Protein AF-A0A2G9TNY2-F1 (afdb_monomer)

InterPro domains:
  IPR002076 ELO family [PF01151] (26-136)
  IPR002076 ELO family [PTHR11157] (10-136)

Solvent-accessible surface area (backbone atoms only — not comparable to full-atom values): 7744 Å² total; per-residue (Å²): 113,71,74,57,46,68,73,74,48,85,58,47,57,68,61,51,50,53,51,53,59,63,39,49,68,51,50,55,53,48,53,55,50,48,54,54,50,52,54,50,51,52,59,68,43,67,88,48,82,63,49,89,54,62,67,65,51,52,52,50,51,49,52,52,50,51,52,51,50,50,41,44,66,57,34,48,60,47,43,48,52,45,36,68,76,62,34,65,72,43,64,79,75,40,98,37,63,46,52,66,33,55,67,25,23,45,41,52,51,51,55,63,57,44,56,64,62,53,57,51,54,59,52,55,38,53,54,40,67,48,85,81,60,96,88,115

Radius of gyration: 18.75 Å; Cα contacts (8 Å, |Δi|>4): 83; chains: 1; bounding box: 39×30×54 Å

Foldseek 3Di:
DLVVCCLVHFDALVSLVVVVVVCPVVVVVLVVVLVVLLVVLLVVCPPPAADPCVVVLVVLVVVVVVLVVVLCVQLVVQVVVCCVPVNPVDVPPDPGCCCGPRRNVSSVSVVVVVVSVVSVSVVSCSSRVHDDDPVD

Secondary structure (DSSP, 8-state):
-HHHHHHHS---HHHHHHHHHHHHHHHHHHHHHHHHHHHHHHHHTTTSPPP--HHHHHHHHHHHHHHHHHHHHHHHHHHHHHHHHH-HHHHHHS--HHHHSHHHHHHHHHHHHTHHHHHHHHHHHHHTT----TT-

Organism: Teladorsagia circumcincta (NCBI:txid45464)

pLDDT: mean 75.82, std 10.5, range [45.69, 89.5]

Structure (mmCIF, N/CA/C/O backbone):
data_AF-A0A2G9TNY2-F1
#
_entry.id   AF-A0A2G9TNY2-F1
#
loop_
_atom_site.group_PDB
_atom_site.id
_atom_site.type_symbol
_atom_site.label_atom_id
_atom_site.label_alt_id
_atom_site.label_comp_id
_atom_site.label_asym_id
_atom_site.label_entity_id
_atom_site.label_seq_id
_atom_site.pdbx_PDB_ins_code
_atom_site.Cartn_x
_atom_site.Cartn_y
_atom_site.Cartn_z
_atom_site.occupancy
_atom_site.B_iso_or_equiv
_atom_site.auth_seq_id
_atom_site.auth_comp_id
_atom_site.auth_asym_id
_atom_site.auth_atom_id
_atom_site.pdbx_PDB_model_num
ATOM 1 N N . MET A 1 1 ? 16.230 -13.966 4.803 1.00 45.69 1 MET A N 1
ATOM 2 C CA . MET A 1 1 ? 17.459 -13.230 4.443 1.00 45.69 1 MET A CA 1
ATOM 3 C C . MET A 1 1 ? 17.393 -12.807 2.978 1.00 45.69 1 MET A C 1
ATOM 5 O O . MET A 1 1 ? 17.559 -11.625 2.732 1.00 45.69 1 MET A O 1
ATOM 9 N N . GLU A 1 2 ? 16.967 -13.691 2.061 1.00 56.00 2 GLU A N 1
ATOM 10 C CA . GLU A 1 2 ? 16.649 -13.350 0.652 1.00 56.00 2 GLU A CA 1
ATOM 11 C C . GLU A 1 2 ? 15.658 -12.185 0.470 1.00 56.00 2 GLU A C 1
ATOM 13 O O . GLU A 1 2 ? 15.863 -11.327 -0.379 1.00 56.00 2 GLU A O 1
ATOM 18 N N . SER A 1 3 ? 14.607 -12.089 1.293 1.00 53.97 3 SER A N 1
ATOM 19 C CA . SER A 1 3 ? 13.589 -11.032 1.156 1.00 53.97 3 SER A CA 1
ATOM 20 C C . SER A 1 3 ? 14.107 -9.606 1.391 1.00 53.97 3 SER A C 1
ATOM 22 O O . SER A 1 3 ? 13.543 -8.660 0.850 1.00 53.97 3 SER A O 1
ATOM 24 N N . LEU A 1 4 ? 15.172 -9.433 2.184 1.00 55.72 4 LEU A N 1
ATOM 25 C CA . LEU A 1 4 ? 15.794 -8.124 2.415 1.00 55.72 4 LEU A CA 1
ATOM 26 C C . LEU A 1 4 ? 16.799 -7.771 1.312 1.00 55.72 4 LEU A C 1
ATOM 28 O O . LEU A 1 4 ? 16.940 -6.600 0.980 1.00 55.72 4 LEU A O 1
ATOM 32 N N . GLU A 1 5 ? 17.447 -8.765 0.702 1.00 58.47 5 GLU A N 1
ATOM 33 C CA . GLU A 1 5 ? 18.310 -8.545 -0.465 1.00 58.47 5 GLU A CA 1
ATOM 34 C C . GLU A 1 5 ? 17.507 -8.141 -1.703 1.00 58.47 5 GLU A C 1
ATOM 36 O O . GLU A 1 5 ? 17.974 -7.324 -2.485 1.00 58.47 5 GLU A O 1
ATOM 41 N N . ILE A 1 6 ? 16.270 -8.619 -1.851 1.00 60.12 6 ILE A N 1
ATOM 42 C CA . ILE A 1 6 ? 15.362 -8.172 -2.922 1.00 60.12 6 ILE A CA 1
ATOM 43 C C . ILE A 1 6 ? 14.957 -6.698 -2.743 1.00 60.12 6 ILE A C 1
ATOM 45 O O . ILE A 1 6 ? 14.708 -5.998 -3.722 1.00 60.12 6 ILE A O 1
ATOM 49 N N . LEU A 1 7 ? 14.902 -6.215 -1.497 1.00 60.75 7 LEU A N 1
ATOM 50 C CA . LEU A 1 7 ? 14.531 -4.834 -1.178 1.00 60.75 7 LEU A CA 1
ATOM 51 C C . LEU A 1 7 ? 15.706 -3.849 -1.247 1.00 60.75 7 LEU A C 1
ATOM 53 O O . LEU A 1 7 ? 15.482 -2.670 -1.470 1.00 60.75 7 LEU A O 1
ATOM 57 N N . PHE A 1 8 ? 16.949 -4.288 -1.050 1.00 61.66 8 PHE A N 1
ATOM 58 C CA . PHE A 1 8 ? 18.109 -3.382 -1.015 1.00 61.66 8 PHE A CA 1
ATOM 59 C C . PHE A 1 8 ? 19.205 -3.715 -2.043 1.00 61.66 8 PHE A C 1
ATOM 61 O O . PHE A 1 8 ? 20.203 -3.000 -2.116 1.00 61.66 8 PHE A O 1
ATOM 68 N N . GLY A 1 9 ? 19.042 -4.788 -2.818 1.00 63.69 9 GLY A N 1
ATOM 69 C CA . GLY A 1 9 ? 19.975 -5.240 -3.852 1.00 63.69 9 GLY A CA 1
ATOM 70 C C . GLY A 1 9 ? 19.624 -4.750 -5.258 1.00 63.69 9 GLY A C 1
ATOM 71 O O . GLY A 1 9 ? 18.700 -3.963 -5.458 1.00 63.69 9 GLY A O 1
ATOM 72 N N . GLU A 1 10 ? 20.378 -5.217 -6.259 1.00 65.62 10 GLU A N 1
ATOM 73 C CA . GLU A 1 10 ? 20.058 -4.923 -7.659 1.00 65.62 10 GLU A CA 1
ATOM 74 C C . GLU A 1 10 ? 18.742 -5.592 -8.069 1.00 65.62 10 GLU A C 1
ATOM 76 O O . GLU A 1 10 ? 18.560 -6.799 -7.893 1.00 65.62 10 GLU A O 1
ATOM 81 N N . PHE A 1 11 ? 17.832 -4.799 -8.636 1.00 67.62 11 PHE A N 1
ATOM 82 C CA . PHE A 1 11 ? 16.543 -5.289 -9.103 1.00 67.62 11 PHE A CA 1
ATOM 83 C C . PHE A 1 11 ? 16.709 -6.243 -10.292 1.00 67.62 11 PHE A C 1
ATOM 85 O O . PHE A 1 11 ? 17.301 -5.886 -11.313 1.00 67.62 11 PHE A O 1
ATOM 92 N N . ASP A 1 12 ? 16.130 -7.435 -10.155 1.00 74.38 12 ASP A N 1
ATOM 93 C CA . ASP A 1 12 ? 16.017 -8.454 -11.195 1.00 74.38 12 ASP A CA 1
ATOM 94 C C . ASP A 1 12 ? 14.541 -8.850 -11.327 1.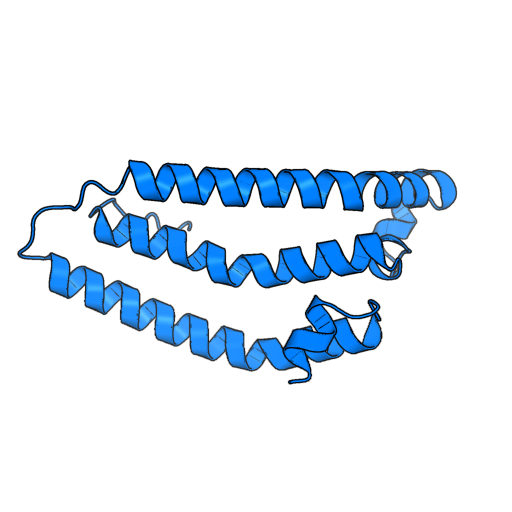00 74.38 12 ASP A C 1
ATOM 96 O O . ASP A 1 12 ? 13.893 -9.229 -10.345 1.00 74.38 12 ASP A O 1
ATOM 100 N N . TYR A 1 13 ? 14.011 -8.745 -12.546 1.00 70.81 13 TYR A N 1
ATOM 101 C CA . TYR A 1 13 ? 12.610 -9.014 -12.850 1.00 70.81 13 TYR A CA 1
ATOM 102 C C . TYR A 1 13 ? 12.199 -10.461 -12.543 1.00 70.81 13 TYR A C 1
ATOM 104 O O . TYR A 1 13 ? 11.119 -10.675 -11.990 1.00 70.81 13 TYR A O 1
ATOM 112 N N . GLU A 1 14 ? 13.042 -11.452 -12.852 1.00 73.06 14 GLU A N 1
ATOM 113 C CA . GLU A 1 14 ? 12.698 -12.864 -12.627 1.00 73.06 14 GLU A CA 1
ATOM 114 C C . GLU A 1 14 ? 12.643 -13.170 -11.128 1.00 73.06 14 GLU A C 1
ATOM 116 O O . GLU A 1 14 ? 11.678 -13.764 -10.644 1.00 73.06 14 GLU A O 1
ATOM 121 N N . ARG A 1 15 ? 13.599 -12.642 -10.354 1.00 73.12 15 ARG A N 1
ATOM 122 C CA . ARG A 1 15 ? 13.590 -12.768 -8.886 1.00 73.12 15 ARG A CA 1
ATOM 123 C C . ARG A 1 15 ? 12.405 -12.048 -8.248 1.00 73.12 15 ARG A C 1
ATOM 125 O O . ARG A 1 15 ? 11.775 -12.586 -7.339 1.00 73.12 15 ARG A O 1
ATOM 132 N N . ALA A 1 16 ? 12.075 -10.844 -8.716 1.00 72.38 16 ALA A N 1
ATOM 133 C CA . ALA A 1 16 ? 10.921 -10.093 -8.226 1.00 72.38 16 ALA A CA 1
ATOM 134 C C . ALA A 1 16 ? 9.603 -10.832 -8.512 1.00 72.38 16 ALA A C 1
ATOM 136 O O . ALA A 1 16 ? 8.711 -10.876 -7.663 1.00 72.38 16 ALA A O 1
ATOM 137 N N . LYS A 1 17 ? 9.490 -11.457 -9.687 1.00 74.19 17 LYS A N 1
ATOM 138 C CA . LYS A 1 17 ? 8.334 -12.266 -10.076 1.00 74.19 17 LYS A CA 1
ATOM 139 C C . LYS A 1 17 ? 8.200 -13.519 -9.214 1.00 74.19 17 LYS A C 1
ATOM 141 O O . LYS A 1 17 ? 7.112 -13.774 -8.699 1.00 74.19 17 LYS A O 1
ATOM 146 N N . GLU A 1 18 ? 9.282 -14.267 -9.012 1.00 78.44 18 GLU A N 1
ATOM 147 C CA . GLU A 1 18 ? 9.292 -15.429 -8.113 1.00 78.44 18 GLU A CA 1
ATOM 148 C C . GLU A 1 18 ? 8.921 -15.036 -6.679 1.00 78.44 18 GLU A C 1
ATOM 150 O O . GLU A 1 18 ? 8.114 -15.711 -6.034 1.00 78.44 18 GLU A O 1
ATOM 155 N N . TYR A 1 19 ? 9.422 -13.894 -6.204 1.00 77.75 19 TYR A N 1
ATOM 156 C CA . TYR A 1 19 ? 9.066 -13.365 -4.894 1.00 77.75 19 TYR A CA 1
ATOM 157 C C . TYR A 1 19 ? 7.572 -13.041 -4.788 1.00 77.75 19 TYR A C 1
ATOM 159 O O . TYR A 1 19 ? 6.925 -13.476 -3.835 1.00 77.75 19 TYR A O 1
ATOM 167 N N . CYS A 1 20 ? 6.993 -12.361 -5.781 1.00 76.88 20 CYS A N 1
ATOM 168 C CA . CYS A 1 20 ? 5.556 -12.084 -5.835 1.00 76.88 20 CYS A CA 1
ATOM 169 C C . CYS A 1 20 ? 4.709 -13.366 -5.824 1.00 76.88 20 CYS A C 1
ATOM 171 O O . CYS A 1 20 ? 3.705 -13.421 -5.115 1.00 76.88 20 CYS A O 1
ATOM 173 N N . ILE A 1 21 ? 5.128 -14.407 -6.549 1.00 78.00 21 ILE A N 1
ATOM 174 C CA . ILE A 1 21 ? 4.450 -15.713 -6.551 1.00 78.00 21 ILE A CA 1
ATOM 175 C C . ILE A 1 21 ? 4.544 -16.368 -5.167 1.00 78.00 21 ILE A C 1
ATOM 177 O O . ILE A 1 21 ? 3.548 -16.853 -4.633 1.00 78.00 21 ILE A O 1
ATOM 181 N N . SER A 1 22 ? 5.715 -16.326 -4.527 1.00 81.75 22 SER A N 1
ATOM 182 C CA . SER A 1 22 ? 5.886 -16.851 -3.165 1.00 81.75 22 SER A CA 1
ATOM 183 C C . SER A 1 22 ? 4.992 -16.133 -2.140 1.00 81.75 22 SER A C 1
ATOM 185 O O . SER A 1 22 ? 4.542 -16.726 -1.154 1.00 81.75 22 SER A O 1
ATOM 187 N N . LEU A 1 23 ? 4.688 -14.861 -2.410 1.00 81.19 23 LEU A N 1
ATOM 188 C CA . LEU A 1 23 ? 3.866 -13.998 -1.577 1.00 81.19 23 LEU A CA 1
ATOM 189 C C . LEU A 1 23 ? 2.372 -14.331 -1.640 1.00 81.19 23 LEU A C 1
ATOM 191 O O . LEU A 1 23 ? 1.643 -13.950 -0.729 1.00 81.19 23 LEU A O 1
ATOM 195 N N . GLU A 1 24 ? 1.898 -15.042 -2.663 1.00 79.19 24 GLU A N 1
ATOM 196 C CA . GLU A 1 24 ? 0.478 -15.373 -2.838 1.00 79.19 24 GLU A CA 1
AT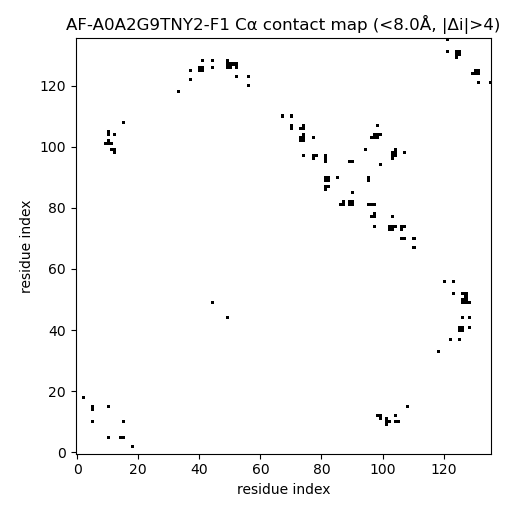OM 197 C C . GLU A 1 24 ? -0.070 -16.171 -1.643 1.00 79.19 24 GLU A C 1
ATOM 199 O O . GLU A 1 24 ? -1.062 -15.794 -1.011 1.00 79.19 24 GLU A O 1
ATOM 204 N N . ASN A 1 25 ? 0.650 -17.223 -1.246 1.00 81.69 25 ASN A N 1
ATOM 205 C CA . ASN A 1 25 ? 0.299 -18.041 -0.084 1.00 81.69 25 ASN A CA 1
ATOM 206 C C . ASN A 1 25 ? 0.337 -17.241 1.226 1.00 81.69 25 ASN A C 1
ATOM 208 O O . ASN A 1 25 ? -0.435 -17.505 2.152 1.00 81.69 25 ASN A O 1
ATOM 212 N N . PHE A 1 26 ? 1.251 -16.275 1.325 1.00 84.19 26 PHE A N 1
ATOM 213 C CA . PHE A 1 26 ? 1.337 -15.376 2.471 1.00 84.19 26 PHE A CA 1
ATOM 214 C C . PHE A 1 26 ? 0.161 -14.392 2.494 1.00 84.19 26 PHE A C 1
ATOM 216 O O . PHE A 1 26 ? -0.460 -14.218 3.541 1.00 84.19 26 PHE A O 1
ATOM 223 N N . SER A 1 27 ? -0.198 -13.826 1.340 1.00 82.38 27 SER A N 1
ATOM 224 C CA . SER A 1 27 ? -1.329 -12.916 1.158 1.00 82.38 27 SER A CA 1
ATOM 225 C C . SER A 1 27 ? -2.646 -13.556 1.594 1.00 82.38 27 SER A C 1
ATOM 227 O O . SER A 1 27 ? -3.387 -12.964 2.375 1.00 82.38 27 SER A O 1
ATOM 229 N N . LEU A 1 28 ? -2.894 -14.813 1.211 1.00 84.75 28 LEU A N 1
ATOM 230 C CA . LEU A 1 28 ? -4.084 -15.552 1.647 1.00 84.75 28 LEU A CA 1
ATOM 231 C C . LEU A 1 28 ? -4.140 -15.733 3.171 1.00 84.75 28 LEU A C 1
ATOM 233 O O . LEU A 1 28 ? -5.172 -15.476 3.794 1.00 84.75 28 LEU A O 1
ATOM 237 N N . LYS A 1 29 ? -3.028 -16.137 3.798 1.00 87.50 29 LYS A N 1
ATOM 238 C CA . LYS A 1 29 ? -2.949 -16.276 5.264 1.00 87.50 29 LYS A CA 1
ATOM 239 C C . LYS A 1 29 ? -3.166 -14.937 5.966 1.00 87.50 29 LYS A C 1
ATOM 241 O O . LYS A 1 29 ? -3.861 -14.879 6.981 1.00 87.50 29 LYS A O 1
ATOM 246 N N . LEU A 1 30 ? -2.594 -13.871 5.415 1.00 86.62 30 LEU A N 1
ATOM 247 C CA . LEU A 1 30 ? -2.713 -12.521 5.944 1.00 86.62 30 LEU A CA 1
ATOM 248 C C . LEU A 1 30 ? -4.148 -12.001 5.818 1.00 86.62 30 LEU A C 1
ATOM 250 O O . LEU A 1 30 ? -4.659 -11.452 6.787 1.00 86.62 30 LEU A O 1
ATOM 254 N N . ALA A 1 31 ? -4.833 -12.247 4.699 1.00 85.75 31 ALA A N 1
ATOM 255 C CA . ALA A 1 31 ? -6.237 -11.886 4.509 1.00 85.75 31 ALA A CA 1
ATOM 256 C C . ALA A 1 31 ? -7.154 -12.576 5.534 1.00 85.75 31 ALA A C 1
ATOM 258 O O . ALA A 1 31 ? -7.982 -11.921 6.170 1.00 85.75 31 ALA A O 1
ATOM 259 N N . VAL A 1 32 ? -6.968 -13.881 5.765 1.00 88.12 32 VAL A N 1
ATOM 260 C CA . VAL A 1 32 ? -7.720 -14.620 6.796 1.00 88.12 32 VAL A CA 1
ATOM 261 C C . VAL A 1 32 ? -7.434 -14.054 8.193 1.00 88.12 32 VAL A C 1
ATOM 263 O O . VAL A 1 32 ? -8.365 -13.773 8.952 1.00 88.12 32 VAL A O 1
ATOM 266 N N . GLY A 1 33 ? -6.160 -13.827 8.529 1.00 88.75 33 GLY A N 1
ATOM 267 C CA . GLY A 1 33 ? -5.760 -13.231 9.807 1.00 88.75 33 GLY A CA 1
ATOM 268 C C . GLY A 1 33 ? -6.296 -11.810 10.005 1.00 88.75 33 GLY A C 1
ATOM 269 O O . GLY A 1 33 ? -6.717 -11.447 11.106 1.00 88.75 33 GLY A O 1
ATOM 270 N N . TYR A 1 34 ? -6.353 -11.023 8.935 1.00 85.75 34 TYR A N 1
ATOM 271 C CA . TYR A 1 34 ? -6.906 -9.676 8.922 1.00 85.75 34 TYR A CA 1
ATOM 272 C C . TYR A 1 34 ? -8.411 -9.684 9.222 1.00 85.75 34 TYR A C 1
ATOM 274 O O . TYR A 1 34 ? -8.853 -8.949 10.104 1.00 85.75 34 TYR A O 1
ATOM 282 N N . ILE A 1 35 ? -9.189 -10.575 8.597 1.00 86.56 35 ILE A N 1
ATOM 283 C CA . ILE A 1 35 ? -10.625 -10.726 8.887 1.00 86.56 35 ILE A CA 1
ATOM 284 C C . ILE A 1 35 ? -10.844 -11.059 10.371 1.00 86.56 35 ILE A C 1
ATOM 286 O O . ILE A 1 35 ? -11.633 -10.394 11.048 1.00 86.56 35 ILE A O 1
ATOM 290 N N . ILE A 1 36 ? -10.110 -12.042 10.905 1.00 89.44 36 ILE A N 1
ATOM 291 C CA . ILE A 1 36 ? -10.204 -12.436 12.321 1.00 89.44 36 ILE A CA 1
ATOM 292 C C . ILE A 1 36 ? -9.862 -11.254 13.236 1.00 89.44 36 ILE A C 1
ATOM 294 O O . ILE A 1 36 ? -10.579 -10.989 14.205 1.00 89.44 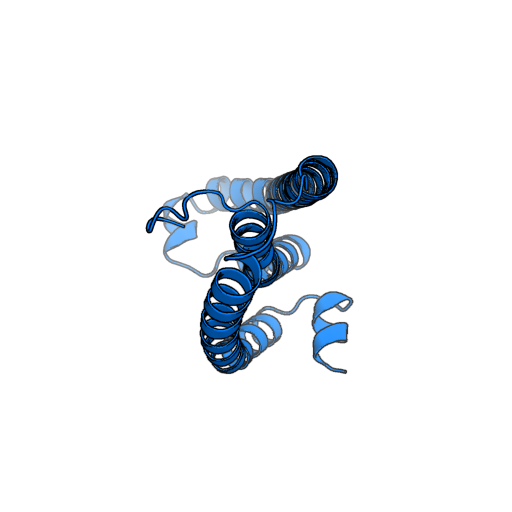36 ILE A O 1
ATOM 298 N N . THR A 1 37 ? -8.800 -10.515 12.914 1.00 87.31 37 THR A N 1
ATOM 299 C CA . THR A 1 37 ? -8.372 -9.324 13.659 1.00 87.31 37 THR A CA 1
ATOM 300 C C . THR A 1 37 ? -9.466 -8.256 13.677 1.00 87.31 37 THR A C 1
ATOM 302 O O . THR A 1 37 ? -9.825 -7.765 14.746 1.00 87.31 37 THR A O 1
ATOM 305 N N . ILE A 1 38 ? -10.063 -7.943 12.524 1.00 86.25 38 ILE A N 1
ATOM 306 C CA . ILE A 1 38 ? -11.134 -6.946 12.392 1.00 86.25 38 ILE A CA 1
ATOM 307 C C . ILE A 1 38 ? -12.348 -7.312 13.253 1.00 86.25 38 ILE A C 1
ATOM 309 O O . ILE A 1 38 ? -12.847 -6.468 14.004 1.00 86.25 38 ILE A O 1
ATOM 313 N N . PHE A 1 39 ? -12.806 -8.567 13.207 1.00 86.44 39 PHE A N 1
ATOM 314 C CA . PHE A 1 39 ? -13.926 -9.017 14.038 1.00 86.44 39 PHE A CA 1
ATOM 315 C C . PHE A 1 39 ? -13.585 -9.016 15.532 1.00 86.44 39 PHE A C 1
ATOM 317 O O . PHE A 1 39 ? -14.416 -8.603 16.345 1.00 86.44 39 PHE A O 1
ATOM 324 N N . SER A 1 40 ? -12.359 -9.399 15.894 1.00 87.62 40 SER A N 1
ATOM 325 C CA . SER A 1 40 ? -11.884 -9.398 17.282 1.00 87.62 40 SER A CA 1
ATOM 326 C C . SER A 1 40 ? -11.831 -7.983 17.863 1.00 87.62 40 SER A C 1
ATOM 328 O O . SER A 1 40 ? -12.356 -7.741 18.950 1.00 87.62 40 SER A O 1
ATOM 330 N N . ILE A 1 41 ? -11.276 -7.020 17.116 1.00 84.81 41 ILE A N 1
ATOM 331 C CA . ILE A 1 41 ? -11.236 -5.607 17.518 1.00 84.81 41 ILE A CA 1
ATOM 332 C C . ILE A 1 41 ? -12.658 -5.051 17.607 1.00 84.81 41 ILE A C 1
ATOM 334 O O . ILE A 1 41 ? -12.996 -4.400 18.593 1.00 84.81 41 ILE A O 1
ATOM 338 N N . LYS A 1 42 ? -13.527 -5.344 16.632 1.00 82.69 42 LYS A N 1
ATOM 339 C CA . LYS A 1 42 ? -14.928 -4.899 16.649 1.00 82.69 42 LYS A CA 1
ATOM 340 C C . LYS A 1 42 ? -15.680 -5.410 17.882 1.00 82.69 42 LYS A C 1
ATOM 342 O O . LYS A 1 42 ? -16.440 -4.647 18.479 1.00 82.69 42 LYS A O 1
ATOM 347 N N . TYR A 1 43 ? -15.454 -6.665 18.278 1.00 85.75 43 TYR A N 1
ATOM 348 C CA . TYR A 1 43 ? -16.020 -7.239 19.499 1.00 85.75 43 TYR A CA 1
ATOM 349 C C . TYR A 1 43 ? -15.463 -6.556 20.754 1.00 85.7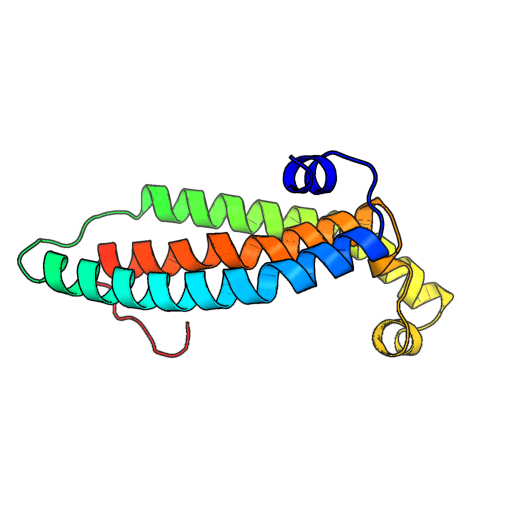5 43 TYR A C 1
ATOM 351 O O . TYR A 1 43 ? -16.235 -6.076 21.580 1.00 85.75 43 TYR A O 1
ATOM 359 N N . TYR A 1 44 ? -14.138 -6.421 20.856 1.00 85.44 44 TYR A N 1
ATOM 360 C CA . TYR A 1 44 ? -13.474 -5.766 21.988 1.00 85.44 44 TYR A CA 1
ATOM 361 C C . TYR A 1 44 ? -13.901 -4.302 22.164 1.00 85.44 44 TYR A C 1
ATOM 363 O O . TYR A 1 44 ? -14.049 -3.792 23.274 1.00 85.44 44 TYR A O 1
ATOM 371 N N . MET A 1 45 ? -14.133 -3.609 21.054 1.00 80.75 45 MET A N 1
ATOM 372 C CA . MET A 1 45 ? -14.542 -2.217 21.060 1.00 80.75 45 MET A CA 1
ATOM 373 C C . MET A 1 45 ? -16.011 -2.001 21.396 1.00 80.75 45 MET A C 1
ATOM 375 O O . MET A 1 45 ? -16.385 -0.851 21.622 1.00 80.75 45 MET A O 1
ATOM 379 N N . LYS A 1 46 ? -16.852 -3.040 21.456 1.00 78.44 46 LYS A N 1
ATOM 380 C CA . LYS A 1 46 ? -18.290 -2.901 21.730 1.00 78.44 46 LYS A CA 1
ATOM 381 C C . LYS A 1 46 ? -18.551 -2.045 22.977 1.00 78.44 46 LYS A C 1
ATOM 383 O O . LYS A 1 46 ? -19.284 -1.063 22.878 1.00 78.44 46 LYS A O 1
ATOM 388 N N . ASP A 1 47 ? -17.821 -2.306 24.059 1.00 80.88 47 ASP A N 1
ATOM 389 C CA . ASP A 1 47 ? -17.995 -1.664 25.372 1.00 80.88 47 ASP A CA 1
ATOM 390 C C . ASP A 1 47 ? -17.080 -0.443 25.629 1.00 80.88 47 ASP A C 1
ATOM 392 O O . ASP A 1 47 ? -17.108 0.152 26.706 1.00 80.88 47 ASP A O 1
ATOM 396 N N . ARG A 1 48 ? -16.256 -0.028 24.654 1.00 78.94 48 ARG A N 1
ATOM 397 C CA . ARG A 1 48 ? -15.296 1.092 24.789 1.00 78.94 48 ARG A CA 1
ATOM 398 C C . ARG A 1 48 ? -15.726 2.330 23.988 1.00 78.94 48 ARG A C 1
ATOM 400 O O . ARG A 1 48 ? -16.434 2.223 22.988 1.00 78.94 48 ARG A O 1
ATOM 407 N N . LYS A 1 49 ? -15.280 3.529 24.381 1.00 74.25 49 LYS A N 1
ATOM 408 C CA . LYS A 1 49 ? -15.422 4.742 23.545 1.00 74.25 49 LYS A CA 1
ATOM 409 C C . LYS A 1 49 ? -14.480 4.670 22.334 1.00 74.25 49 LYS A C 1
ATOM 411 O O . LYS A 1 49 ? -13.446 4.015 22.398 1.00 74.25 49 LYS A O 1
ATOM 416 N N . ALA A 1 50 ? -14.867 5.312 21.230 1.00 80.12 50 ALA A N 1
ATOM 417 C CA . ALA A 1 50 ? -14.031 5.399 20.034 1.00 80.12 50 ALA A CA 1
ATOM 418 C C . ALA A 1 50 ? -12.724 6.140 20.348 1.00 80.12 50 ALA A C 1
ATOM 420 O O . ALA A 1 50 ? -12.751 7.154 21.047 1.00 80.12 50 ALA A O 1
ATOM 421 N N . TYR A 1 51 ? -11.602 5.643 19.828 1.00 76.75 51 TYR A N 1
ATOM 422 C CA . TYR A 1 51 ? -10.326 6.339 19.951 1.00 76.75 51 TYR A CA 1
ATOM 423 C C . TYR A 1 51 ? -10.246 7.489 18.950 1.00 76.75 51 TYR A C 1
ATOM 425 O O . TYR A 1 51 ? -10.622 7.333 17.786 1.00 76.75 51 TYR A O 1
ATOM 433 N N . ASP A 1 52 ? -9.715 8.630 19.387 1.00 75.12 52 ASP A N 1
ATOM 43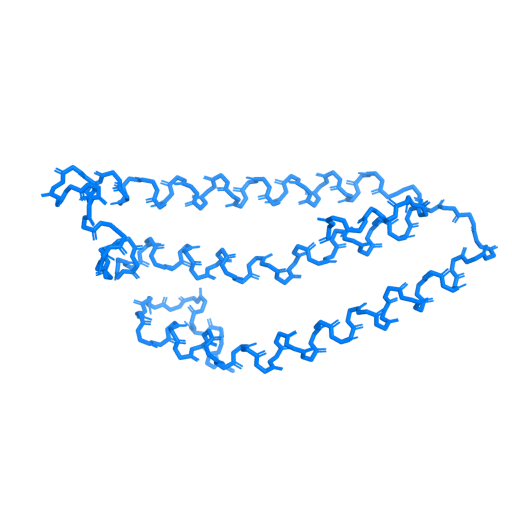4 C CA . ASP A 1 52 ? -9.415 9.737 18.485 1.00 75.12 52 ASP A CA 1
ATOM 435 C C . ASP A 1 52 ? -8.028 9.539 17.859 1.00 75.12 52 ASP A C 1
ATOM 437 O O . ASP A 1 52 ? -7.005 9.990 18.366 1.00 75.12 52 ASP A O 1
ATOM 441 N N . LEU A 1 53 ? -7.998 8.772 16.769 1.00 79.56 53 LEU A N 1
ATOM 442 C CA . LEU A 1 53 ? -6.785 8.408 16.025 1.00 79.56 53 LEU A CA 1
ATOM 443 C C . LEU A 1 53 ? -6.578 9.300 14.789 1.00 79.56 53 LEU A C 1
ATOM 445 O O . LEU A 1 53 ? -5.973 8.878 13.810 1.00 79.56 53 LEU A O 1
ATOM 449 N N . GLN A 1 54 ? -7.092 10.534 14.802 1.00 76.81 54 GLN A N 1
ATOM 450 C CA . GLN A 1 54 ? -6.990 11.443 13.652 1.00 76.81 54 GLN A CA 1
ATOM 451 C C . GLN A 1 54 ? -5.543 11.796 13.301 1.00 76.81 54 GLN A C 1
ATOM 453 O O . GLN A 1 54 ? -5.173 11.759 12.133 1.00 76.81 54 GLN A O 1
ATOM 458 N N . LEU A 1 55 ? -4.713 12.092 14.302 1.00 82.62 55 LEU A N 1
ATOM 459 C CA . LEU A 1 55 ? -3.310 12.442 14.087 1.00 82.62 55 LEU A CA 1
ATOM 460 C C . LEU A 1 55 ? -2.490 11.288 13.470 1.00 82.62 55 LEU A C 1
ATOM 462 O O . LEU A 1 55 ? -1.886 11.511 12.421 1.00 82.62 55 LEU A O 1
ATOM 466 N N . PRO A 1 56 ? -2.484 10.059 14.029 1.00 85.56 56 PRO A N 1
ATOM 467 C CA . PRO A 1 56 ? -1.755 8.948 13.417 1.00 85.56 56 PRO A CA 1
ATOM 468 C C . PRO A 1 56 ? -2.303 8.566 12.037 1.00 85.56 56 PRO A C 1
ATOM 470 O O . PRO A 1 56 ? -1.512 8.256 11.154 1.00 85.56 56 PRO A O 1
ATOM 473 N N . LEU A 1 57 ? -3.620 8.656 11.814 1.00 83.38 57 LEU A N 1
ATOM 474 C CA . LEU A 1 57 ? -4.223 8.388 10.504 1.00 83.38 57 LEU A CA 1
ATOM 475 C C . LEU A 1 57 ? -3.806 9.426 9.453 1.00 83.38 57 LEU A C 1
ATOM 477 O O . LEU A 1 57 ? -3.493 9.068 8.323 1.00 83.38 57 LEU A O 1
ATOM 481 N N . ASN A 1 58 ? -3.736 10.705 9.823 1.00 83.75 58 ASN A N 1
ATOM 482 C CA . ASN A 1 58 ? -3.261 11.750 8.918 1.00 83.75 58 ASN A CA 1
ATOM 483 C C . ASN A 1 58 ? -1.777 11.570 8.572 1.00 83.75 58 ASN A C 1
ATOM 485 O O . ASN A 1 58 ? -1.403 11.736 7.414 1.00 83.75 58 ASN A O 1
ATOM 489 N N . ILE A 1 59 ? -0.940 11.203 9.550 1.00 89.19 59 ILE A N 1
ATOM 490 C CA . ILE A 1 59 ? 0.479 10.893 9.312 1.00 89.19 59 ILE A CA 1
ATOM 491 C C . ILE A 1 59 ? 0.604 9.686 8.377 1.00 89.19 59 ILE A C 1
ATOM 493 O O . ILE A 1 59 ? 1.360 9.737 7.411 1.00 89.19 59 ILE A O 1
ATOM 497 N N . TRP A 1 60 ? -0.171 8.629 8.627 1.00 87.12 60 TRP A N 1
ATOM 4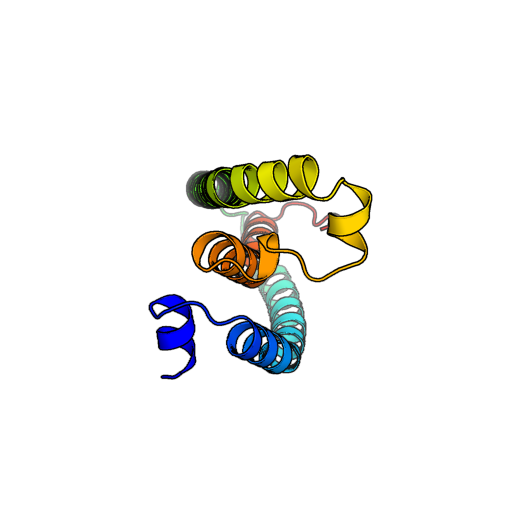98 C CA . TRP A 1 60 ? -0.189 7.421 7.805 1.00 87.12 60 TRP A CA 1
ATOM 499 C C . TRP A 1 60 ? -0.581 7.712 6.353 1.00 87.12 60 TRP A C 1
ATOM 501 O O . TRP A 1 60 ? 0.152 7.365 5.428 1.00 87.12 60 TRP A O 1
ATOM 511 N N . ASN A 1 61 ? -1.683 8.438 6.154 1.00 86.88 61 ASN A N 1
ATOM 512 C CA . ASN A 1 61 ? -2.128 8.861 4.828 1.00 86.88 61 ASN A CA 1
ATOM 513 C C . ASN A 1 61 ? -1.115 9.788 4.148 1.00 86.88 61 ASN A C 1
ATOM 515 O O . ASN A 1 61 ? -0.931 9.703 2.937 1.00 86.88 61 ASN A O 1
ATOM 519 N N . GLY A 1 62 ? -0.416 10.636 4.909 1.00 88.62 62 GLY A N 1
ATOM 520 C CA . GLY A 1 62 ? 0.678 11.460 4.396 1.00 88.62 62 GLY A CA 1
ATOM 521 C C . GLY A 1 62 ? 1.858 10.627 3.889 1.00 88.62 62 GLY A C 1
ATOM 522 O O . GLY A 1 62 ? 2.365 10.888 2.800 1.00 88.62 62 GLY A O 1
ATOM 523 N N . ILE A 1 63 ? 2.260 9.592 4.632 1.00 89.06 63 ILE A N 1
ATOM 524 C CA . ILE A 1 63 ? 3.318 8.659 4.215 1.00 89.06 63 ILE A CA 1
ATOM 525 C C . ILE A 1 63 ? 2.904 7.915 2.942 1.00 89.06 63 ILE A C 1
ATOM 527 O O . ILE A 1 63 ? 3.688 7.860 1.996 1.00 89.06 63 ILE A O 1
ATOM 531 N N . LEU A 1 64 ? 1.674 7.395 2.883 1.00 86.19 64 LEU A N 1
ATOM 532 C CA . LEU A 1 64 ? 1.156 6.711 1.693 1.00 86.19 64 LEU A CA 1
ATOM 533 C C . LEU A 1 64 ? 1.074 7.644 0.479 1.00 86.19 64 LEU A C 1
ATOM 535 O O . LEU A 1 64 ? 1.442 7.248 -0.626 1.00 86.19 64 LEU A O 1
ATOM 539 N N . ALA A 1 65 ? 0.653 8.895 0.674 1.00 87.94 65 ALA A N 1
ATOM 540 C CA . ALA A 1 65 ? 0.603 9.889 -0.393 1.00 87.94 65 ALA A CA 1
ATOM 541 C C . ALA A 1 65 ? 2.004 10.216 -0.931 1.00 87.94 65 ALA A C 1
ATOM 543 O O . ALA A 1 65 ? 2.203 10.243 -2.145 1.00 87.94 65 ALA A O 1
ATOM 544 N N . LEU A 1 66 ? 2.987 10.411 -0.046 1.00 89.50 66 LEU A N 1
ATOM 545 C CA . LEU A 1 66 ? 4.381 10.629 -0.438 1.00 89.50 66 LEU A CA 1
ATOM 546 C C . LEU A 1 66 ? 4.957 9.412 -1.164 1.00 89.50 66 LEU A C 1
ATOM 548 O O . LEU A 1 66 ? 5.583 9.564 -2.209 1.00 89.50 66 LEU A O 1
ATOM 552 N N . PHE A 1 67 ? 4.708 8.210 -0.646 1.00 88.94 67 PHE A N 1
ATOM 553 C CA . PHE A 1 67 ? 5.125 6.964 -1.278 1.00 88.94 67 PHE A CA 1
ATOM 554 C C . PHE A 1 67 ? 4.544 6.830 -2.692 1.00 88.94 67 PHE A C 1
ATOM 556 O O . PHE A 1 67 ? 5.282 6.568 -3.641 1.00 88.94 67 PHE A O 1
ATOM 563 N N . SER A 1 68 ? 3.245 7.090 -2.858 1.00 86.44 68 SER A N 1
ATOM 564 C CA . SER A 1 68 ? 2.587 7.051 -4.165 1.00 86.44 68 SER A CA 1
ATOM 565 C C . SER A 1 68 ? 3.102 8.139 -5.112 1.00 86.44 68 SER A C 1
ATOM 567 O O . SER A 1 68 ? 3.240 7.883 -6.307 1.00 86.44 68 SER A O 1
ATOM 569 N N . ALA A 1 69 ? 3.395 9.341 -4.608 1.00 88.56 69 ALA A N 1
ATOM 570 C CA . ALA A 1 69 ? 3.952 10.427 -5.410 1.00 88.56 69 ALA A CA 1
ATOM 571 C C . ALA A 1 69 ? 5.367 10.093 -5.900 1.00 88.56 69 ALA A C 1
ATOM 573 O O . ALA A 1 69 ? 5.671 10.295 -7.073 1.00 88.56 69 ALA A O 1
ATOM 574 N N . LEU A 1 70 ? 6.216 9.532 -5.035 1.00 87.69 70 LEU A N 1
ATOM 575 C CA . LEU A 1 70 ? 7.549 9.071 -5.418 1.00 87.69 70 LEU A CA 1
ATOM 576 C C . LEU A 1 70 ? 7.463 7.937 -6.443 1.00 87.69 70 LEU A C 1
ATOM 578 O O . LEU A 1 70 ? 8.074 8.041 -7.503 1.00 87.69 70 LEU A O 1
ATOM 582 N N . GLY A 1 71 ? 6.642 6.913 -6.193 1.00 84.00 71 GLY A N 1
ATOM 583 C CA . GLY A 1 71 ? 6.438 5.817 -7.143 1.00 84.00 71 GLY A CA 1
ATOM 584 C C . GLY A 1 71 ? 5.980 6.310 -8.515 1.00 84.00 71 GLY A C 1
ATOM 585 O O . GLY A 1 71 ? 6.494 5.854 -9.538 1.00 84.00 71 GLY A O 1
ATOM 586 N N . PHE A 1 72 ? 5.094 7.309 -8.549 1.00 83.50 72 PHE A N 1
ATOM 587 C CA . PHE A 1 72 ? 4.710 7.975 -9.788 1.00 83.50 72 PHE A CA 1
ATOM 588 C C . PHE A 1 72 ? 5.898 8.688 -10.442 1.00 83.50 72 PHE A C 1
ATOM 590 O O . PHE A 1 72 ? 6.167 8.440 -11.608 1.00 83.50 72 PHE A O 1
ATOM 597 N N . LEU A 1 73 ? 6.656 9.512 -9.718 1.00 84.12 73 LEU A N 1
ATOM 598 C CA . LEU A 1 73 ? 7.791 10.256 -10.281 1.00 84.12 73 LEU A CA 1
ATOM 599 C C . LEU A 1 73 ? 8.887 9.361 -10.873 1.00 84.12 73 LEU A C 1
ATOM 601 O O . LEU A 1 73 ? 9.508 9.756 -11.855 1.00 84.12 73 LEU A O 1
ATOM 605 N N . TYR A 1 74 ? 9.116 8.174 -10.310 1.00 81.06 74 TYR A N 1
ATOM 606 C CA . TYR A 1 74 ? 10.106 7.228 -10.831 1.00 81.06 74 TYR A CA 1
ATOM 607 C C . TYR A 1 74 ? 9.572 6.365 -11.982 1.00 81.06 74 TYR A C 1
ATOM 609 O O . TYR A 1 74 ? 10.309 6.086 -12.923 1.00 81.06 74 TYR A O 1
ATOM 617 N N . THR A 1 75 ? 8.295 5.978 -11.949 1.00 79.00 75 THR A N 1
ATOM 618 C CA . THR A 1 75 ? 7.690 5.108 -12.979 1.00 79.00 75 THR A CA 1
ATOM 619 C C . THR A 1 75 ? 7.223 5.901 -14.206 1.00 79.00 75 THR A C 1
ATOM 621 O O . THR A 1 75 ? 7.287 5.425 -15.338 1.00 79.00 75 THR A O 1
ATOM 624 N N . PHE A 1 76 ? 6.759 7.136 -14.006 1.00 81.12 76 PHE A N 1
ATOM 625 C CA . PHE A 1 76 ? 6.197 8.003 -15.043 1.00 81.12 76 PHE A CA 1
ATOM 626 C C . PHE A 1 76 ? 7.156 8.356 -16.195 1.00 81.12 76 PHE A C 1
ATOM 628 O O . PHE A 1 76 ? 6.728 8.250 -17.346 1.00 81.12 76 PHE A O 1
ATOM 635 N N . PRO A 1 77 ? 8.430 8.743 -15.974 1.00 78.50 77 PRO A N 1
ATOM 636 C CA . PRO A 1 77 ? 9.343 9.034 -17.079 1.00 78.50 77 PRO A CA 1
ATOM 637 C C . PRO A 1 77 ? 9.646 7.784 -17.912 1.00 78.50 77 PRO A C 1
ATOM 639 O O . PRO A 1 77 ? 9.630 7.857 -19.140 1.00 78.50 77 PRO A O 1
ATOM 642 N N . THR A 1 78 ? 9.838 6.629 -17.269 1.00 74.88 78 THR A N 1
ATOM 643 C CA . THR A 1 78 ? 10.048 5.343 -17.950 1.00 74.88 78 THR A CA 1
ATOM 644 C C . THR A 1 78 ? 8.810 4.942 -18.752 1.00 74.88 78 THR A C 1
ATOM 646 O O . THR A 1 78 ? 8.914 4.523 -19.904 1.00 74.88 78 THR A O 1
ATOM 649 N N . PHE A 1 79 ? 7.616 5.156 -18.195 1.00 75.75 79 PHE A N 1
ATOM 650 C CA . PHE A 1 79 ? 6.356 4.955 -18.906 1.00 75.75 79 PHE A CA 1
ATOM 651 C C . PHE A 1 79 ? 6.231 5.863 -20.137 1.00 75.75 79 PHE A C 1
ATOM 653 O O . PHE A 1 79 ? 5.878 5.380 -21.213 1.00 75.75 79 PHE A O 1
ATOM 660 N N . LEU A 1 80 ? 6.554 7.155 -20.013 1.00 77.88 80 LEU A N 1
ATOM 661 C CA . LEU A 1 80 ? 6.523 8.094 -21.137 1.00 77.88 80 LEU A CA 1
ATOM 662 C C . LEU A 1 80 ? 7.523 7.720 -22.234 1.00 77.88 80 LEU A C 1
ATOM 664 O O . LEU A 1 80 ? 7.176 7.794 -23.410 1.00 77.88 80 LEU A O 1
ATOM 668 N N . GLN A 1 81 ? 8.732 7.284 -21.875 1.00 75.06 81 GLN A N 1
ATOM 669 C CA . GLN A 1 81 ? 9.732 6.832 -22.846 1.00 75.06 81 GLN A CA 1
ATOM 670 C C . GLN A 1 81 ? 9.248 5.612 -23.635 1.00 75.06 81 GLN A C 1
ATOM 672 O O . GLN A 1 81 ? 9.352 5.592 -24.862 1.00 75.06 81 GLN A O 1
ATOM 677 N N . VAL A 1 82 ? 8.661 4.624 -22.957 1.00 72.81 82 VAL A N 1
ATOM 678 C CA . VAL A 1 82 ? 8.085 3.442 -23.612 1.00 72.81 82 VAL A CA 1
ATOM 679 C C . VAL A 1 82 ? 6.900 3.829 -24.497 1.00 72.81 82 VAL A C 1
ATOM 681 O O . VAL A 1 82 ? 6.833 3.403 -25.651 1.00 72.81 82 VAL A O 1
ATOM 684 N N . ALA A 1 83 ? 6.000 4.679 -23.997 1.00 74.69 83 ALA A N 1
ATOM 685 C CA . ALA A 1 83 ? 4.832 5.134 -24.743 1.00 74.69 83 ALA A CA 1
ATOM 686 C C . ALA A 1 83 ? 5.213 5.939 -25.997 1.00 74.69 83 ALA A C 1
ATOM 688 O O . ALA A 1 83 ? 4.566 5.783 -27.032 1.00 74.69 83 ALA A O 1
ATOM 689 N N . TYR A 1 84 ? 6.266 6.759 -25.925 1.00 75.38 84 TYR A N 1
ATOM 690 C CA . TYR A 1 84 ? 6.752 7.563 -27.047 1.00 75.38 84 TYR A CA 1
ATOM 691 C C . TYR A 1 84 ? 7.515 6.726 -28.083 1.00 75.38 84 TYR A C 1
ATOM 693 O O . TYR A 1 84 ? 7.284 6.879 -29.279 1.00 75.38 84 TYR A O 1
ATOM 701 N N . ASN A 1 85 ? 8.388 5.811 -27.645 1.00 70.31 85 ASN A N 1
ATOM 702 C CA . ASN A 1 85 ? 9.249 5.046 -28.555 1.00 70.31 85 ASN A CA 1
ATOM 703 C C . ASN A 1 85 ? 8.566 3.820 -29.176 1.00 70.31 85 ASN A C 1
ATOM 705 O O . ASN A 1 85 ? 8.881 3.456 -30.307 1.00 70.31 85 ASN A O 1
ATOM 709 N N . LYS A 1 86 ? 7.668 3.151 -28.444 1.00 66.75 86 LYS A N 1
ATOM 710 C CA . LYS A 1 86 ? 7.052 1.876 -28.864 1.00 66.75 86 LYS A CA 1
ATOM 711 C C . LYS A 1 86 ? 5.533 1.975 -29.053 1.00 66.75 86 LYS A C 1
ATOM 713 O O . LYS A 1 86 ? 4.921 1.041 -29.565 1.00 66.75 86 LYS A O 1
ATOM 718 N N . GLY A 1 87 ? 4.934 3.116 -28.703 1.00 66.56 87 GLY A N 1
ATOM 719 C CA . GLY A 1 87 ? 3.491 3.345 -28.750 1.00 66.56 87 GLY A CA 1
ATOM 720 C C . GLY A 1 87 ? 2.758 2.754 -27.541 1.00 66.56 87 GLY A C 1
ATOM 721 O O . GLY A 1 87 ? 3.174 1.752 -26.964 1.00 66.56 87 GLY A O 1
ATOM 722 N N . ILE A 1 88 ? 1.612 3.347 -27.182 1.00 63.62 88 ILE A N 1
ATOM 723 C CA . ILE A 1 88 ? 0.769 2.913 -26.044 1.00 63.62 88 ILE A CA 1
ATOM 724 C C . ILE A 1 88 ? 0.352 1.443 -26.189 1.00 63.62 88 ILE A C 1
ATOM 726 O O . ILE A 1 88 ? 0.223 0.733 -25.193 1.00 63.62 88 ILE A O 1
ATOM 730 N N . SER A 1 89 ? 0.195 0.977 -27.436 1.00 59.06 89 SER A N 1
ATOM 731 C CA . SER A 1 89 ? -0.176 -0.404 -27.737 1.00 59.06 89 SER A CA 1
ATOM 732 C C . SER A 1 89 ? 0.796 -1.435 -27.184 1.00 59.06 89 SER A C 1
ATOM 734 O O . SER A 1 89 ? 0.375 -2.490 -26.717 1.00 59.06 89 SER A O 1
ATOM 736 N N . HIS A 1 90 ? 2.082 -1.099 -27.171 1.00 59.06 90 HIS A N 1
ATOM 737 C CA . HIS A 1 90 ? 3.152 -1.989 -26.748 1.00 59.06 90 HIS A CA 1
ATOM 738 C C . HIS A 1 90 ? 3.282 -2.078 -25.219 1.00 59.06 90 HIS A C 1
ATOM 740 O O . HIS A 1 90 ? 3.785 -3.074 -24.701 1.00 59.06 90 HIS A O 1
ATOM 746 N N . THR A 1 91 ? 2.783 -1.071 -24.494 1.00 60.12 91 THR A N 1
ATOM 747 C CA . THR A 1 91 ? 2.850 -1.004 -23.028 1.00 60.12 91 THR A CA 1
ATOM 748 C C . THR A 1 91 ? 1.946 -2.033 -22.343 1.00 60.12 91 THR A C 1
ATOM 750 O O . THR A 1 91 ? 2.273 -2.478 -21.247 1.00 60.12 91 THR A O 1
ATOM 753 N N . TYR A 1 92 ? 0.830 -2.435 -22.970 1.00 58.62 92 TYR A N 1
ATOM 754 C CA . TYR A 1 92 ? -0.108 -3.418 -22.403 1.00 58.62 92 TYR A CA 1
ATOM 755 C C . TYR A 1 92 ? 0.002 -4.828 -23.002 1.00 58.62 92 TYR A C 1
ATOM 757 O O . TYR A 1 92 ? -0.450 -5.782 -22.375 1.00 58.62 92 TYR A O 1
ATOM 765 N N . THR A 1 93 ? 0.580 -4.987 -24.199 1.00 56.28 93 THR A N 1
ATOM 766 C CA . THR A 1 93 ? 0.721 -6.306 -24.856 1.00 56.28 93 THR A CA 1
ATOM 767 C C . THR A 1 93 ? 2.039 -7.010 -24.552 1.00 56.28 93 THR A C 1
ATOM 769 O O . THR A 1 93 ? 2.114 -8.227 -24.699 1.00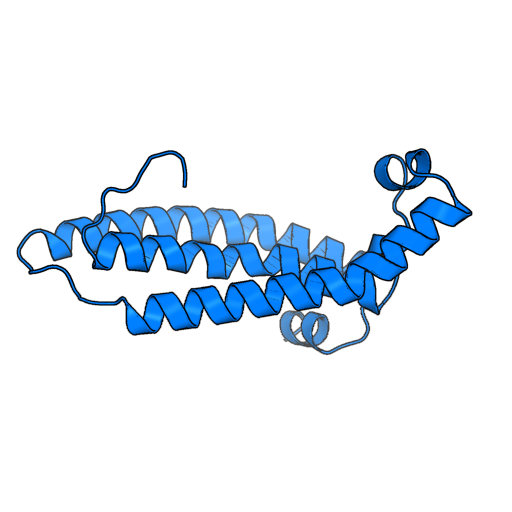 56.28 93 THR A O 1
ATOM 772 N N . HIS A 1 94 ? 3.068 -6.283 -24.108 1.00 58.34 94 HIS A N 1
ATOM 773 C CA . HIS A 1 94 ? 4.394 -6.842 -23.857 1.00 58.34 94 HIS A CA 1
ATOM 774 C C . HIS A 1 94 ? 4.983 -6.353 -22.534 1.00 58.34 94 HIS A C 1
ATOM 776 O O . HIS A 1 94 ? 4.784 -5.201 -22.142 1.00 58.34 94 HIS A O 1
ATOM 782 N N . ILE A 1 95 ? 5.765 -7.226 -21.882 1.00 58.62 95 ILE A N 1
ATOM 783 C CA . ILE A 1 95 ? 6.595 -6.884 -20.718 1.00 58.62 95 ILE A CA 1
ATOM 784 C C . ILE A 1 95 ? 7.581 -5.802 -21.173 1.00 58.62 95 ILE A C 1
ATOM 786 O O . ILE A 1 95 ? 8.570 -6.076 -21.849 1.00 58.62 95 ILE A O 1
ATOM 790 N N . SER A 1 96 ? 7.228 -4.551 -20.895 1.00 59.06 96 SER A N 1
ATOM 791 C CA . SER A 1 96 ? 7.961 -3.372 -21.347 1.00 59.06 96 SER A CA 1
ATOM 792 C C . SER A 1 96 ? 9.021 -2.958 -20.330 1.00 59.06 96 SER A C 1
ATOM 794 O O . SER A 1 96 ? 8.979 -3.376 -19.176 1.00 59.06 96 SER A O 1
ATOM 796 N N . GLU A 1 97 ? 9.930 -2.067 -20.733 1.00 59.84 97 GLU A N 1
ATOM 797 C CA . GLU A 1 97 ? 11.007 -1.521 -19.884 1.00 59.84 97 GLU A CA 1
ATOM 798 C C . GLU A 1 97 ? 10.494 -0.884 -18.581 1.00 59.84 97 GLU A C 1
ATOM 800 O O . GLU A 1 97 ? 11.234 -0.804 -17.613 1.00 59.84 97 GLU A O 1
ATOM 805 N N . VAL A 1 98 ? 9.206 -0.535 -18.496 1.00 59.53 98 VAL A N 1
ATOM 806 C CA . VAL A 1 98 ? 8.541 -0.133 -17.242 1.00 59.53 98 VAL A CA 1
ATOM 807 C C . VAL A 1 98 ? 8.670 -1.195 -16.137 1.00 59.53 98 VAL A C 1
ATOM 809 O O . VAL A 1 98 ? 8.753 -0.843 -14.962 1.00 59.53 98 VAL A O 1
ATOM 812 N N . TYR A 1 99 ? 8.714 -2.479 -16.497 1.00 58.44 99 TYR A N 1
ATOM 813 C CA . TYR A 1 99 ? 8.848 -3.599 -15.562 1.00 58.44 99 TYR A CA 1
ATOM 814 C C . TYR A 1 99 ? 10.274 -4.150 -15.479 1.00 58.44 99 TYR A C 1
ATOM 816 O O . TYR A 1 99 ? 10.646 -4.705 -14.449 1.00 58.44 99 TYR A O 1
ATOM 824 N N . THR A 1 100 ? 11.056 -4.018 -16.553 1.00 59.84 100 THR A N 1
ATOM 825 C CA . THR A 1 100 ? 12.405 -4.596 -16.659 1.00 59.84 100 THR A CA 1
ATOM 826 C C . THR A 1 100 ? 13.510 -3.626 -16.238 1.00 59.84 100 THR A C 1
ATOM 828 O O . THR A 1 100 ? 14.612 -4.061 -15.915 1.00 59.84 100 THR A O 1
ATOM 831 N N . ASP A 1 101 ? 13.246 -2.317 -16.250 1.00 68.81 101 ASP A N 1
ATOM 832 C CA . ASP A 1 101 ? 14.215 -1.314 -15.819 1.00 68.81 101 ASP A CA 1
ATOM 833 C C . ASP A 1 101 ? 14.460 -1.389 -14.305 1.00 68.81 101 ASP A C 1
ATOM 835 O O . ASP A 1 101 ? 13.526 -1.555 -13.515 1.00 68.81 101 ASP A O 1
ATOM 839 N N . LYS A 1 102 ? 15.727 -1.230 -13.899 1.00 67.12 102 LYS A N 1
ATOM 840 C CA . LYS A 1 102 ? 16.165 -1.423 -12.507 1.00 67.12 102 LYS A CA 1
ATOM 841 C C . LYS A 1 102 ? 15.462 -0.477 -11.529 1.00 67.12 102 LYS A C 1
ATOM 843 O O . LYS A 1 102 ? 15.180 -0.875 -10.404 1.00 67.12 102 LYS A O 1
ATOM 848 N N . SER A 1 103 ? 15.169 0.758 -11.945 1.00 70.06 103 SER A N 1
ATOM 849 C CA . SER A 1 103 ? 14.507 1.748 -11.086 1.00 70.06 103 SER A CA 1
ATOM 850 C C . SER A 1 103 ? 12.988 1.620 -11.142 1.00 70.06 103 SER A C 1
ATOM 852 O O . SER A 1 103 ? 12.332 1.571 -10.102 1.00 70.06 103 SER A O 1
ATOM 854 N N . SER A 1 104 ? 12.420 1.548 -12.348 1.00 71.56 104 SER A N 1
ATOM 855 C CA . SER A 1 104 ? 10.964 1.483 -12.534 1.00 71.56 104 SER A CA 1
ATOM 856 C C . SER A 1 104 ? 10.374 0.172 -11.998 1.00 71.56 104 SER A C 1
ATOM 858 O O . SER A 1 104 ? 9.411 0.197 -11.233 1.00 71.56 104 SER A O 1
ATOM 860 N N . GLY A 1 105 ? 10.991 -0.972 -12.305 1.00 72.94 105 GLY A N 1
ATOM 861 C CA . GLY A 1 105 ? 10.536 -2.277 -11.823 1.00 72.94 105 GLY A CA 1
ATOM 862 C C . GLY A 1 105 ? 10.612 -2.417 -10.300 1.00 72.94 105 GLY A C 1
ATOM 863 O O . GLY A 1 105 ? 9.692 -2.960 -9.685 1.00 72.94 105 GLY A O 1
ATOM 864 N N . TYR A 1 106 ? 11.645 -1.849 -9.669 1.00 77.06 106 TYR A N 1
ATOM 865 C CA . TYR A 1 106 ? 11.769 -1.822 -8.210 1.00 77.06 106 TYR A CA 1
ATOM 866 C C . TYR A 1 106 ? 10.634 -1.029 -7.545 1.00 77.06 106 TYR A C 1
ATOM 868 O O . TYR A 1 106 ? 10.022 -1.501 -6.586 1.00 77.06 106 TYR A O 1
ATOM 876 N N . TRP A 1 107 ? 10.282 0.141 -8.085 1.00 80.06 107 TRP A N 1
ATOM 877 C CA . TRP A 1 107 ? 9.145 0.922 -7.588 1.00 80.06 107 TRP A CA 1
ATOM 878 C C . TRP A 1 107 ? 7.804 0.217 -7.796 1.00 80.06 107 TRP A C 1
ATOM 880 O O . TRP A 1 107 ? 6.940 0.284 -6.921 1.00 80.06 107 TRP A O 1
ATOM 890 N N . VAL A 1 108 ? 7.641 -0.507 -8.905 1.00 78.69 108 VAL A 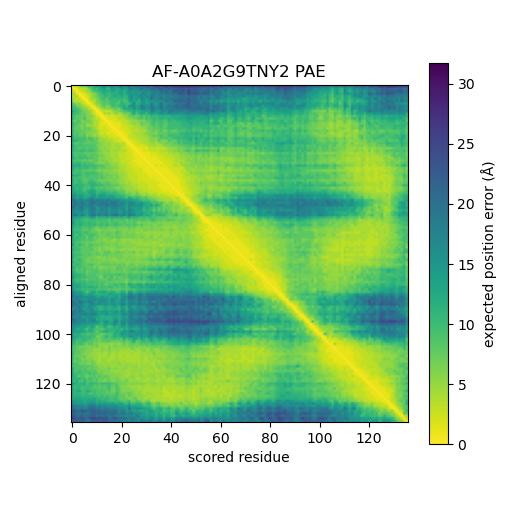N 1
ATOM 891 C CA . VAL A 1 108 ? 6.460 -1.347 -9.147 1.00 78.69 108 VAL A CA 1
ATOM 892 C C . VAL A 1 108 ? 6.374 -2.486 -8.124 1.00 78.69 108 VAL A C 1
ATOM 894 O O . VAL A 1 108 ? 5.297 -2.731 -7.583 1.00 78.69 108 VAL A O 1
ATOM 897 N N . LEU A 1 109 ? 7.490 -3.145 -7.793 1.00 79.06 109 LEU A N 1
ATOM 898 C CA . LEU A 1 109 ? 7.527 -4.163 -6.739 1.00 79.06 109 LEU A CA 1
ATOM 899 C C . LEU A 1 109 ? 7.142 -3.571 -5.377 1.00 79.06 109 LEU A C 1
ATOM 901 O O . LEU A 1 109 ? 6.294 -4.129 -4.680 1.00 79.06 109 LEU A O 1
ATOM 905 N N . LEU A 1 110 ? 7.714 -2.421 -5.012 1.00 82.12 110 LEU A N 1
ATOM 906 C CA . LEU A 1 110 ? 7.352 -1.720 -3.780 1.00 82.12 110 LEU A CA 1
ATOM 907 C C . LEU A 1 110 ? 5.866 -1.344 -3.749 1.00 82.12 110 LEU A C 1
ATOM 909 O O . LEU A 1 110 ? 5.239 -1.440 -2.697 1.00 82.12 110 LEU A O 1
ATOM 913 N N . TRP A 1 111 ? 5.289 -0.947 -4.884 1.00 82.94 111 TRP A N 1
ATOM 914 C CA . TRP A 1 111 ? 3.861 -0.654 -5.000 1.00 82.94 111 TRP A CA 1
ATOM 915 C C . TRP A 1 111 ? 2.988 -1.900 -4.793 1.00 82.94 111 TRP A C 1
ATOM 917 O O . TRP A 1 111 ? 1.969 -1.840 -4.112 1.00 82.94 111 TRP A O 1
ATOM 927 N N . VAL A 1 112 ? 3.400 -3.066 -5.300 1.00 81.00 112 VAL A N 1
ATOM 928 C CA . VAL A 1 112 ? 2.707 -4.333 -5.000 1.00 81.00 112 VAL A CA 1
ATOM 929 C C . VAL A 1 112 ? 2.788 -4.644 -3.503 1.00 81.00 112 VAL A C 1
ATOM 931 O O . VAL A 1 112 ? 1.792 -5.021 -2.884 1.00 81.00 112 VAL A O 1
ATOM 934 N N . LEU A 1 113 ? 3.955 -4.427 -2.893 1.00 81.62 113 LEU A N 1
ATOM 935 C CA . LEU A 1 113 ? 4.148 -4.622 -1.458 1.00 81.62 113 LEU A CA 1
ATOM 936 C C . LEU A 1 113 ? 3.405 -3.589 -0.601 1.00 81.62 113 LEU A C 1
ATOM 938 O O . LEU A 1 113 ? 3.089 -3.891 0.548 1.00 81.62 113 LEU A O 1
ATOM 942 N N . SER A 1 114 ? 3.054 -2.410 -1.124 1.00 83.94 114 SER A N 1
ATOM 943 C CA . SER A 1 114 ? 2.300 -1.405 -0.364 1.00 83.94 114 SER A CA 1
ATOM 944 C C . SER A 1 114 ? 0.845 -1.810 -0.098 1.00 83.94 114 SER A C 1
ATOM 946 O O . SER A 1 114 ? 0.204 -1.236 0.780 1.00 83.94 114 SER A O 1
ATOM 948 N N . LYS A 1 115 ? 0.330 -2.857 -0.756 1.00 79.94 115 LYS A N 1
ATOM 949 C CA . LYS A 1 115 ? -1.001 -3.415 -0.462 1.00 79.94 115 LYS A CA 1
ATOM 950 C C . LYS A 1 115 ? -1.118 -4.034 0.929 1.00 79.94 115 LYS A C 1
ATOM 952 O O . LYS A 1 115 ? -2.193 -4.004 1.517 1.00 79.94 115 LYS A O 1
ATOM 957 N N . PHE A 1 116 ? -0.022 -4.531 1.500 1.00 82.06 116 PHE A N 1
ATOM 958 C CA . PHE A 1 116 ? -0.016 -5.035 2.877 1.00 82.06 116 PHE A CA 1
ATOM 959 C C . PHE A 1 116 ? -0.209 -3.925 3.923 1.00 82.06 116 PHE A C 1
ATOM 961 O O . PHE A 1 116 ? -1.094 -4.069 4.767 1.00 82.06 116 PHE A O 1
ATOM 968 N N . PRO A 1 117 ? 0.559 -2.816 3.901 1.00 81.31 117 PRO A N 1
ATOM 969 C CA . PRO A 1 117 ? 0.325 -1.701 4.808 1.00 81.31 117 PRO A CA 1
ATOM 970 C C . PRO A 1 117 ? -1.020 -1.003 4.560 1.00 81.31 117 PRO A C 1
ATOM 972 O O . PRO A 1 117 ? -1.621 -0.539 5.524 1.00 81.31 117 PRO A O 1
ATOM 975 N N . GLU A 1 118 ? -1.558 -0.977 3.335 1.00 80.44 118 GLU A N 1
ATOM 976 C CA . GLU A 1 118 ? -2.910 -0.437 3.086 1.00 80.44 118 GLU A CA 1
ATOM 977 C C . GLU A 1 118 ? -3.992 -1.096 3.970 1.00 80.44 118 GLU A C 1
ATOM 979 O O . GLU A 1 118 ? -4.897 -0.409 4.438 1.00 80.44 118 GLU A O 1
ATOM 984 N N . LEU A 1 119 ? -3.860 -2.383 4.322 1.00 80.62 119 LEU A N 1
ATOM 985 C CA . LEU A 1 119 ? -4.797 -3.078 5.223 1.00 80.62 119 LEU A CA 1
ATOM 986 C C . LEU A 1 119 ? -4.837 -2.490 6.644 1.00 80.62 119 LEU A C 1
ATOM 988 O O . LEU A 1 119 ? -5.820 -2.658 7.369 1.00 80.62 119 LEU A O 1
ATOM 992 N N . VAL A 1 120 ? -3.781 -1.787 7.060 1.00 81.69 120 VAL A N 1
ATOM 993 C CA . VAL A 1 120 ? -3.716 -1.126 8.368 1.00 81.69 120 VAL A CA 1
ATOM 994 C C . VAL A 1 120 ? -4.709 0.039 8.443 1.00 81.69 120 VAL A C 1
ATOM 996 O O . VAL A 1 120 ? -5.237 0.314 9.522 1.00 81.69 120 VAL A O 1
ATOM 999 N N . ASP A 1 121 ? -5.042 0.677 7.316 1.00 82.00 121 ASP A N 1
ATOM 1000 C CA . ASP A 1 121 ? -6.031 1.761 7.272 1.00 82.00 121 ASP A CA 1
ATOM 1001 C C . ASP A 1 121 ? -7.386 1.298 7.830 1.00 82.00 121 ASP A C 1
ATOM 1003 O O . ASP A 1 121 ? -7.976 1.920 8.717 1.00 82.00 121 ASP A O 1
ATOM 1007 N N . THR A 1 122 ? -7.828 0.105 7.440 1.00 81.31 122 THR A N 1
ATOM 1008 C CA . THR A 1 122 ? -9.091 -0.454 7.924 1.00 81.31 122 THR A CA 1
ATOM 1009 C C . THR A 1 122 ? -9.062 -0.793 9.413 1.00 81.31 122 THR A C 1
ATOM 1011 O O . THR A 1 122 ? -10.084 -0.679 10.094 1.00 81.31 122 THR A O 1
ATOM 1014 N N . ILE A 1 123 ? -7.894 -1.148 9.960 1.00 82.00 123 ILE A N 1
ATOM 1015 C CA . ILE A 1 123 ? -7.723 -1.338 11.406 1.00 82.00 123 ILE A CA 1
ATOM 1016 C C . ILE A 1 123 ? -7.978 -0.011 12.132 1.00 82.00 123 ILE A C 1
ATOM 1018 O O . ILE A 1 123 ? -8.730 0.015 13.111 1.00 82.00 123 ILE A O 1
ATOM 1022 N N . PHE A 1 124 ? -7.441 1.106 11.629 1.00 81.06 124 PHE A N 1
ATOM 1023 C CA . PHE A 1 124 ? -7.712 2.434 12.189 1.00 81.06 124 PHE A CA 1
ATOM 1024 C C . PHE A 1 124 ? -9.195 2.828 12.086 1.00 81.06 124 PHE A C 1
ATOM 1026 O O . PHE A 1 124 ? -9.742 3.419 13.024 1.00 81.06 124 PHE A O 1
ATOM 1033 N N . ILE A 1 125 ? -9.881 2.461 10.997 1.00 81.31 125 ILE A N 1
ATOM 1034 C CA . ILE A 1 125 ? -11.3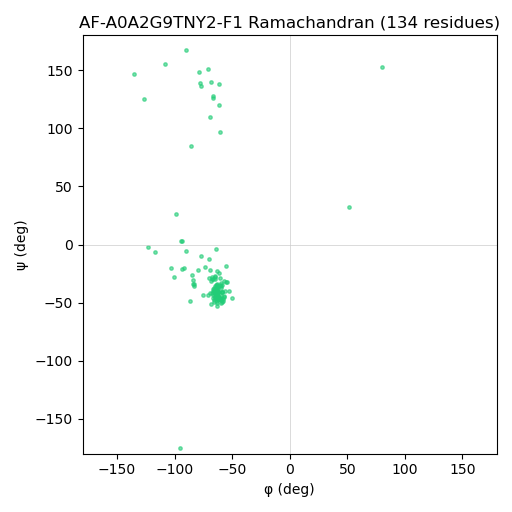25 2.698 10.821 1.00 81.31 125 ILE A CA 1
ATOM 1035 C C . ILE A 1 125 ? -12.139 1.962 11.895 1.00 81.31 125 ILE A C 1
ATOM 1037 O O . ILE A 1 125 ? -13.005 2.574 12.538 1.00 81.31 125 ILE A O 1
ATOM 1041 N N . VAL A 1 126 ? -11.836 0.680 12.140 1.00 80.81 126 VAL A N 1
ATOM 1042 C CA . VAL A 1 126 ? -12.495 -0.116 13.190 1.00 80.81 126 VAL A CA 1
ATOM 1043 C C . VAL A 1 126 ? -12.197 0.457 14.569 1.00 80.81 126 VAL A C 1
ATOM 1045 O O . VAL A 1 126 ? -13.127 0.626 15.360 1.00 80.81 126 VAL A O 1
ATOM 1048 N N . LEU A 1 127 ? -10.944 0.853 14.826 1.00 80.38 127 LEU A N 1
ATOM 1049 C CA . LEU A 1 127 ? -10.521 1.478 16.085 1.00 80.38 127 LEU A CA 1
ATOM 1050 C C . LEU A 1 127 ? -11.220 2.814 16.385 1.00 80.38 127 LEU A C 1
ATOM 1052 O O . LEU A 1 127 ? -11.375 3.206 17.545 1.00 80.38 127 LEU A O 1
ATOM 1056 N N . ARG A 1 128 ? -11.696 3.510 15.350 1.00 79.19 128 ARG A N 1
ATOM 1057 C CA . ARG A 1 128 ? -12.475 4.750 15.476 1.00 79.19 128 ARG A CA 1
ATOM 1058 C C . ARG A 1 128 ? -13.991 4.512 15.487 1.00 79.19 128 ARG A C 1
ATOM 1060 O O . ARG A 1 128 ? -14.752 5.478 15.516 1.00 79.19 128 ARG A O 1
ATOM 1067 N N . LYS A 1 129 ? -14.453 3.255 15.442 1.00 75.31 129 LYS A N 1
ATOM 1068 C CA . LYS A 1 129 ? -15.874 2.880 15.289 1.00 75.31 129 LYS A CA 1
ATOM 1069 C C . LYS A 1 129 ? -16.563 3.565 14.102 1.00 75.31 129 LYS A C 1
ATOM 1071 O O . LYS A 1 129 ? -17.750 3.886 14.164 1.00 75.31 129 LYS A O 1
ATOM 1076 N N . ARG A 1 130 ? -15.830 3.836 13.021 1.00 75.81 130 ARG A N 1
ATOM 1077 C CA . ARG A 1 130 ? -16.446 4.374 11.804 1.00 75.81 130 ARG A CA 1
ATOM 1078 C C . ARG A 1 130 ? -17.129 3.238 11.036 1.00 75.81 130 ARG A C 1
ATOM 1080 O O . ARG A 1 130 ? -16.679 2.096 11.135 1.00 75.81 130 ARG A O 1
ATOM 1087 N N . PRO A 1 131 ? -18.232 3.517 10.319 1.00 66.50 131 PRO A N 1
ATOM 1088 C CA . PRO A 1 131 ? -18.900 2.494 9.530 1.00 66.50 131 PRO A CA 1
ATOM 1089 C C . PRO A 1 131 ? -17.928 1.974 8.470 1.00 66.50 131 PRO A C 1
ATOM 1091 O O . PRO A 1 131 ? -17.443 2.741 7.640 1.00 66.50 131 PRO A O 1
ATOM 1094 N N . LEU A 1 132 ? -17.636 0.676 8.522 1.00 63.88 132 LEU A N 1
ATOM 1095 C CA . LEU A 1 132 ? -16.961 -0.017 7.433 1.00 63.88 132 LEU A CA 1
ATOM 1096 C C . LEU A 1 132 ? -17.945 -0.078 6.265 1.00 63.88 132 LEU A C 1
ATOM 1098 O O . LEU A 1 132 ? -18.965 -0.763 6.355 1.00 63.88 132 LEU A O 1
ATOM 1102 N N . MET A 1 133 ? -17.675 0.673 5.202 1.00 61.19 133 MET A N 1
ATOM 1103 C CA . MET A 1 133 ? -18.382 0.478 3.941 1.00 61.19 133 MET A CA 1
ATOM 1104 C C . MET A 1 133 ? -17.796 -0.757 3.261 1.00 61.19 133 MET A C 1
ATOM 1106 O O . MET A 1 133 ? -16.584 -0.911 3.215 1.00 61.19 133 MET A O 1
ATOM 1110 N N . PHE A 1 134 ? -18.652 -1.620 2.717 1.00 52.50 134 PHE A N 1
ATOM 1111 C CA . PHE A 1 134 ? -18.269 -2.897 2.090 1.00 52.50 134 PHE A CA 1
ATOM 1112 C C . PHE A 1 134 ? -17.389 -2.749 0.828 1.00 52.50 134 PHE A C 1
ATOM 1114 O O . PHE A 1 134 ? -17.002 -3.742 0.229 1.00 52.50 134 PHE A O 1
ATOM 1121 N N . MET A 1 135 ? -17.135 -1.511 0.397 1.00 52.62 135 MET A N 1
ATOM 1122 C CA . MET A 1 135 ? -16.391 -1.156 -0.813 1.00 52.62 135 MET A CA 1
ATOM 1123 C C . MET A 1 135 ? -14.875 -1.002 -0.570 1.00 52.62 135 MET A C 1
ATOM 1125 O O . MET A 1 135 ? -14.147 -0.777 -1.532 1.00 52.62 135 MET A O 1
ATOM 1129 N N . HIS A 1 136 ? -14.420 -1.083 0.687 1.00 49.97 136 HIS A N 1
ATOM 1130 C CA . HIS A 1 136 ? -13.009 -0.995 1.095 1.00 49.97 136 HIS A CA 1
ATOM 1131 C C . HIS A 1 136 ? -12.427 -2.387 1.316 1.00 49.97 136 HIS A C 1
ATOM 1133 O O . HIS A 1 136 ? -11.340 -2.660 0.770 1.00 49.97 136 HIS A O 1
#

Sequence (136 aa):
MESLEILFGEFDYERAKEYCISLENFSLKLAVGYIITIFSIKYYMKDRKAYDLQLPLNIWNGILALFSALGFLYTFPTFLQVAYNKGISHTYTHISEVYTDKSSGYWVLLWVLSKFPELVDTIFIVLRKRPLMFMH

Mean predicted aligned error: 9.31 Å